Protein AF-A0A532VHD1-F1 (afdb_monomer_lite)

Sequence (152 aa):
MKIWNGLPGYSKIGVVMFLWGMLALFLFVGRKSKSIFTRFAKGGYELYGIVQIFADILSYSRLLALGLATAVIASVINTIAVMLGETPFIGPVLMVIILIVGHMGNILISCLSGFIHTCRLQFVEFFIKFYEGGGTSFKPFQREGKYTNIIE

Secondary structure (DSSP, 8-state):
--SSSS-HHHHHHHHHHHHHHHHHHHHHTTTT-S-HHHHHHHHHHHHHHHHHHHHHHHHHHHHHHHHHHHHHHHHHHHHHHHHHHTSTTTHHHHHHHHHHHHHHHHHHHHHHHHHHHHHHHIIIIIHHHH--S------------TT-----

Structure (mmCIF, N/CA/C/O backbone):
data_AF-A0A532VHD1-F1
#
_entry.id   AF-A0A532VHD1-F1
#
loop_
_atom_site.group_PDB
_atom_site.id
_atom_site.type_symbol
_atom_site.label_atom_id
_atom_site.label_alt_id
_atom_site.label_comp_id
_atom_site.label_asym_id
_atom_site.label_entity_id
_atom_site.label_seq_id
_atom_site.pdbx_PDB_ins_code
_atom_site.Cartn_x
_atom_site.Cartn_y
_atom_site.Cartn_z
_atom_site.occupancy
_atom_site.B_iso_or_equiv
_atom_site.auth_seq_id
_atom_site.auth_comp_id
_atom_site.auth_asym_id
_atom_site.auth_atom_id
_atom_site.pdbx_PDB_model_num
ATOM 1 N N . MET A 1 1 ? -25.372 -0.731 -18.100 1.00 46.59 1 MET A N 1
ATOM 2 C CA . MET A 1 1 ? -26.720 -0.630 -17.487 1.00 46.59 1 MET A CA 1
ATOM 3 C C . MET A 1 1 ? -27.746 -1.511 -18.227 1.00 46.59 1 MET A C 1
ATOM 5 O O . MET A 1 1 ? -28.755 -1.024 -18.705 1.00 46.59 1 MET A O 1
ATOM 9 N N . LYS A 1 2 ? -27.482 -2.821 -18.368 1.00 53.28 2 LYS A N 1
ATOM 10 C CA . LYS A 1 2 ? -28.418 -3.820 -18.950 1.00 53.28 2 LYS A CA 1
ATOM 11 C C . LYS A 1 2 ? -28.433 -5.156 -18.185 1.00 53.28 2 LYS A C 1
ATOM 13 O O . LYS A 1 2 ? -29.192 -6.051 -18.519 1.00 53.28 2 LYS A O 1
ATOM 18 N N . ILE A 1 3 ? -27.628 -5.260 -17.128 1.00 58.91 3 ILE A N 1
ATOM 19 C CA . ILE A 1 3 ? -27.471 -6.466 -16.301 1.00 58.91 3 ILE A CA 1
ATOM 20 C C . ILE A 1 3 ? -28.650 -6.662 -15.334 1.00 58.91 3 ILE A C 1
ATOM 22 O O . ILE A 1 3 ? -28.890 -7.769 -14.873 1.00 58.91 3 ILE A O 1
ATOM 26 N N . TRP A 1 4 ? -29.418 -5.601 -15.055 1.00 57.31 4 TRP A N 1
ATOM 27 C CA . TRP A 1 4 ? -30.494 -5.643 -14.059 1.00 57.31 4 TRP A CA 1
ATOM 28 C C . TRP A 1 4 ? -31.834 -6.168 -14.601 1.00 57.31 4 TRP A C 1
ATOM 30 O O . TRP A 1 4 ? -32.641 -6.687 -13.838 1.00 57.31 4 TRP A O 1
ATOM 40 N N . ASN A 1 5 ? -32.048 -6.111 -15.921 1.00 57.69 5 ASN A N 1
ATOM 41 C CA . ASN A 1 5 ? -33.303 -6.536 -16.558 1.00 57.69 5 ASN A CA 1
ATOM 42 C C . ASN A 1 5 ? -33.308 -8.013 -17.003 1.00 57.69 5 ASN A C 1
ATOM 44 O O . ASN A 1 5 ? -34.307 -8.473 -17.546 1.00 57.69 5 ASN A O 1
ATOM 48 N N . GLY A 1 6 ? -32.213 -8.756 -16.792 1.00 58.94 6 GLY A N 1
ATOM 49 C CA . GLY A 1 6 ? -32.071 -10.147 -17.250 1.00 58.94 6 GLY A CA 1
ATOM 50 C C . GLY A 1 6 ? -32.677 -11.210 -16.326 1.00 58.94 6 GLY A C 1
ATOM 51 O O . GLY A 1 6 ? -32.915 -12.325 -16.774 1.00 58.94 6 GLY A O 1
ATOM 52 N N . LEU A 1 7 ? -32.954 -10.888 -15.055 1.00 59.50 7 LEU A N 1
ATOM 53 C CA . LEU A 1 7 ? -33.513 -11.829 -14.072 1.00 59.50 7 LEU A CA 1
ATOM 54 C C . LEU A 1 7 ? -34.628 -11.163 -13.238 1.00 59.50 7 LEU A C 1
ATOM 56 O O . LEU A 1 7 ? -34.413 -10.812 -12.073 1.00 59.50 7 LEU A O 1
ATOM 60 N N . PRO A 1 8 ? -35.841 -10.996 -13.803 1.00 59.44 8 PRO A N 1
ATOM 61 C CA . PRO A 1 8 ? -36.961 -10.328 -13.131 1.00 59.44 8 PRO A CA 1
ATOM 62 C C . PRO A 1 8 ? -37.419 -11.034 -11.840 1.00 59.44 8 PRO A C 1
ATOM 64 O O . PRO A 1 8 ? -38.032 -10.395 -10.985 1.00 59.44 8 PRO A O 1
ATOM 67 N N . GLY A 1 9 ? -37.098 -12.325 -11.671 1.00 58.12 9 GLY A N 1
ATOM 68 C CA . GLY A 1 9 ? -37.374 -13.092 -10.451 1.00 58.12 9 GLY A CA 1
ATOM 69 C C . GLY A 1 9 ? -36.377 -12.831 -9.316 1.00 58.12 9 GLY A C 1
ATOM 70 O O . GLY A 1 9 ? -36.787 -12.560 -8.191 1.00 58.12 9 GLY A O 1
ATOM 71 N N . TYR A 1 10 ? -35.070 -12.833 -9.600 1.00 60.62 10 TYR A N 1
ATOM 72 C CA . TYR A 1 10 ? -34.030 -12.721 -8.565 1.00 60.62 10 TYR A CA 1
ATOM 73 C C . TYR A 1 10 ? -33.941 -11.323 -7.952 1.00 60.62 10 TYR A C 1
ATOM 75 O O . TYR A 1 10 ? -33.731 -11.193 -6.748 1.00 60.62 10 TYR A O 1
ATOM 83 N N . SER A 1 11 ? -34.170 -10.273 -8.747 1.00 66.19 11 SER A N 1
ATOM 84 C CA . SER A 1 11 ? -34.192 -8.902 -8.228 1.00 66.19 11 SER A CA 1
ATOM 85 C C . SER A 1 11 ? -35.366 -8.672 -7.268 1.00 66.19 11 SER A C 1
ATOM 87 O O . SER A 1 11 ? -35.179 -8.041 -6.231 1.00 66.19 11 SER A O 1
ATOM 89 N N . LYS A 1 12 ? -36.552 -9.229 -7.552 1.00 69.19 12 LYS A N 1
ATOM 90 C CA . LYS A 1 12 ? -37.726 -9.088 -6.674 1.00 69.19 12 LYS A CA 1
ATOM 91 C C . LYS A 1 12 ? -37.620 -9.958 -5.422 1.00 69.19 12 LYS A C 1
ATOM 93 O O . LYS A 1 12 ? -37.892 -9.472 -4.330 1.00 69.19 12 LYS A O 1
ATOM 98 N N . ILE A 1 13 ? -37.176 -11.209 -5.562 1.00 75.25 13 ILE A N 1
ATOM 99 C CA . ILE A 1 13 ? -36.989 -12.132 -4.431 1.00 75.25 13 ILE A CA 1
ATOM 100 C C . ILE A 1 13 ? -35.915 -11.602 -3.471 1.00 75.25 13 ILE A C 1
ATOM 102 O O . ILE A 1 13 ? -36.136 -11.595 -2.263 1.00 75.25 13 ILE A O 1
ATOM 106 N N . GLY A 1 14 ? -34.799 -11.076 -3.989 1.00 73.25 14 GLY A N 1
ATOM 107 C CA . GLY A 1 14 ? -33.742 -10.485 -3.164 1.00 73.25 14 GLY A CA 1
ATOM 108 C C . GLY A 1 14 ? -34.210 -9.260 -2.374 1.00 73.25 14 GLY A C 1
ATOM 109 O O . GLY A 1 14 ? -33.924 -9.149 -1.184 1.00 73.25 14 GLY A O 1
ATOM 110 N N . VAL A 1 15 ? -35.000 -8.378 -2.996 1.00 75.50 15 VAL A N 1
ATOM 111 C CA . VAL A 1 15 ? -35.583 -7.212 -2.311 1.00 75.50 15 VAL A CA 1
ATOM 112 C C . VAL A 1 15 ? -36.588 -7.642 -1.237 1.00 75.50 15 VAL A C 1
ATOM 114 O O . VAL A 1 15 ? -36.571 -7.096 -0.136 1.00 75.50 15 VAL A O 1
ATOM 117 N N . VAL A 1 16 ? -37.416 -8.657 -1.504 1.00 79.56 16 VAL A N 1
ATOM 118 C CA . VAL A 1 16 ? -38.369 -9.200 -0.519 1.00 79.56 16 VAL A CA 1
ATOM 119 C C . VAL A 1 16 ? -37.644 -9.850 0.663 1.00 79.56 16 VAL A C 1
ATOM 121 O O . VAL A 1 16 ? -38.013 -9.597 1.808 1.00 79.56 16 VAL A O 1
ATOM 124 N N . MET A 1 17 ? -36.581 -10.623 0.424 1.00 74.06 17 MET A N 1
ATOM 125 C CA . MET A 1 17 ? -35.768 -11.223 1.490 1.00 74.06 17 MET A CA 1
ATOM 126 C C . MET A 1 17 ? -35.025 -10.168 2.319 1.00 74.06 17 MET A C 1
ATOM 128 O O . MET A 1 17 ? -34.933 -10.311 3.536 1.00 74.06 17 MET A O 1
ATOM 132 N N . PHE A 1 18 ? -34.542 -9.091 1.694 1.00 71.62 18 PHE A N 1
ATOM 133 C CA . PHE A 1 18 ? -33.893 -7.980 2.394 1.00 71.62 18 PHE A CA 1
ATOM 134 C C . PHE A 1 18 ? -34.876 -7.220 3.293 1.00 71.62 18 PHE A C 1
ATOM 136 O O . PHE A 1 18 ? -34.597 -6.988 4.469 1.00 71.62 18 PHE A O 1
ATOM 143 N N . LEU A 1 19 ? -36.064 -6.898 2.773 1.00 74.56 19 LEU A N 1
ATOM 144 C CA . LEU A 1 19 ? -37.126 -6.252 3.547 1.00 74.56 19 LEU A CA 1
ATOM 145 C C . LEU A 1 19 ? -37.614 -7.146 4.692 1.00 74.56 19 LEU A C 1
ATOM 147 O O . LEU A 1 19 ? -37.810 -6.654 5.800 1.00 74.56 19 LEU A O 1
ATOM 151 N N . TRP A 1 20 ? -37.744 -8.455 4.456 1.00 77.62 20 TRP A N 1
ATOM 152 C CA . TRP A 1 20 ? -38.102 -9.428 5.489 1.00 77.62 20 TRP A CA 1
ATOM 153 C C . TRP A 1 20 ? -37.020 -9.561 6.564 1.00 77.62 20 TRP A C 1
ATOM 155 O O . TRP A 1 20 ? -37.341 -9.575 7.749 1.00 77.62 20 TRP A O 1
ATOM 165 N N . GLY A 1 21 ? -35.742 -9.594 6.177 1.00 68.69 21 GLY A N 1
ATOM 166 C CA . GLY A 1 21 ? -34.608 -9.607 7.105 1.00 68.69 21 GLY A CA 1
ATOM 167 C C . GLY A 1 21 ? -34.546 -8.346 7.968 1.00 68.69 21 GLY A C 1
ATOM 168 O O . GLY A 1 21 ? -34.355 -8.432 9.180 1.00 68.69 21 GLY A O 1
ATOM 169 N N . MET A 1 22 ? -34.811 -7.180 7.376 1.00 65.81 22 MET A N 1
ATOM 170 C CA . MET A 1 22 ? -34.885 -5.910 8.097 1.00 65.81 22 MET A CA 1
ATOM 171 C C . MET A 1 22 ? -36.068 -5.893 9.081 1.00 65.81 22 MET A C 1
ATOM 173 O O . MET A 1 22 ? -35.898 -5.527 10.244 1.00 65.81 22 MET A O 1
ATOM 177 N N . LEU A 1 23 ? -37.243 -6.386 8.670 1.00 69.12 23 LEU A N 1
ATOM 178 C CA . LEU A 1 23 ? -38.412 -6.538 9.546 1.00 69.12 23 LEU A CA 1
ATOM 179 C C . LEU A 1 23 ? -38.159 -7.532 10.692 1.00 69.12 23 LEU A C 1
ATOM 181 O O . LEU A 1 23 ? -38.536 -7.277 11.837 1.00 69.12 23 LEU A O 1
ATOM 185 N N . ALA A 1 24 ? -37.503 -8.658 10.400 1.00 67.62 24 ALA A N 1
ATOM 186 C CA . ALA A 1 24 ? -37.158 -9.682 11.376 1.00 67.62 24 ALA A CA 1
ATOM 187 C C . ALA A 1 24 ? -36.172 -9.150 12.425 1.00 67.62 24 ALA A C 1
ATOM 189 O O . ALA A 1 24 ? -36.358 -9.423 13.608 1.00 67.62 24 ALA A O 1
ATOM 190 N N . LEU A 1 25 ? -35.193 -8.325 12.037 1.00 66.44 25 LEU A N 1
ATOM 191 C CA . LEU A 1 25 ? -34.289 -7.654 12.979 1.00 66.44 25 LEU A CA 1
ATOM 192 C C . LEU A 1 25 ? -35.043 -6.687 13.903 1.00 66.44 25 LEU A C 1
ATOM 194 O O . LEU A 1 25 ? -34.887 -6.759 15.125 1.00 66.44 25 LEU A O 1
ATOM 198 N N . PHE A 1 26 ? -35.945 -5.864 13.359 1.00 63.19 26 PHE A N 1
ATOM 199 C CA . PHE A 1 26 ? -36.809 -4.992 14.169 1.00 63.19 26 PHE A CA 1
ATOM 200 C C . PHE A 1 26 ? -37.704 -5.782 15.144 1.00 63.19 26 PHE A C 1
ATOM 202 O O . PHE A 1 26 ? -37.942 -5.359 16.285 1.00 63.19 26 PHE A O 1
ATOM 209 N N . LEU A 1 27 ? -38.185 -6.960 14.735 1.00 61.75 27 LEU A N 1
ATOM 210 C CA . LEU A 1 27 ? -39.071 -7.791 15.546 1.00 61.75 27 LEU A CA 1
ATOM 211 C C . LEU A 1 27 ? -38.336 -8.689 16.558 1.00 61.75 27 LEU A C 1
ATOM 213 O O . LEU A 1 27 ? -38.853 -8.880 17.658 1.00 61.75 27 LEU A O 1
ATOM 217 N N . PHE A 1 28 ? -37.150 -9.219 16.274 1.00 61.72 28 PHE A N 1
ATOM 218 C CA . PHE A 1 28 ? -36.492 -10.190 17.160 1.00 61.72 28 PHE A CA 1
ATOM 219 C C . PHE A 1 28 ? -35.520 -9.564 18.171 1.00 61.72 28 PHE A C 1
ATOM 221 O O . PHE A 1 28 ? -35.438 -10.055 19.298 1.00 61.72 28 PHE A O 1
ATOM 228 N N . VAL A 1 29 ? -34.868 -8.440 17.854 1.00 59.50 29 VAL A N 1
ATOM 229 C CA . VAL A 1 29 ? -33.842 -7.824 18.729 1.00 59.50 29 VAL A CA 1
ATOM 230 C C . VAL A 1 29 ? -34.455 -7.136 19.966 1.00 59.50 29 VAL A C 1
ATOM 232 O O . VAL A 1 29 ? -33.827 -7.001 21.017 1.00 59.50 29 VAL A O 1
ATOM 235 N N . GLY A 1 30 ? -35.733 -6.755 19.895 1.00 54.16 30 GLY A N 1
ATOM 236 C CA . GLY A 1 30 ? -36.444 -6.035 20.956 1.00 54.16 30 GLY A CA 1
ATOM 237 C C . GLY A 1 30 ? -37.107 -6.873 22.046 1.00 54.16 30 GLY A C 1
ATOM 238 O O . GLY A 1 30 ? -37.801 -6.299 22.881 1.00 54.16 30 GLY A O 1
ATOM 239 N N . ARG A 1 31 ? -36.955 -8.204 22.070 1.00 57.19 31 ARG A N 1
ATOM 240 C CA . ARG A 1 31 ? -37.782 -9.064 22.945 1.00 57.19 31 ARG A CA 1
ATOM 241 C C . ARG A 1 31 ? -37.539 -8.856 24.456 1.00 57.19 31 ARG A C 1
ATOM 243 O O . ARG A 1 31 ? -38.375 -9.256 25.254 1.00 57.19 31 ARG A O 1
ATOM 250 N N . LYS A 1 32 ? -36.442 -8.196 24.859 1.00 52.94 32 LYS A N 1
ATOM 251 C CA . LYS A 1 32 ? -36.104 -7.907 26.273 1.00 52.94 32 LYS A CA 1
ATOM 252 C C . LYS A 1 32 ? -36.309 -6.449 26.737 1.00 52.94 32 LYS A C 1
ATOM 254 O O . LYS A 1 32 ? -35.989 -6.159 27.884 1.00 52.94 32 LYS A O 1
ATOM 259 N N . SER A 1 33 ? -36.816 -5.520 2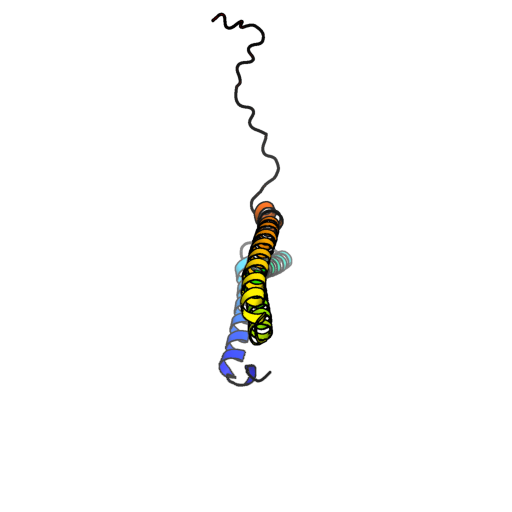5.916 1.00 47.94 33 SER A N 1
ATOM 260 C CA . SER A 1 33 ? -36.976 -4.104 26.323 1.00 47.94 33 SER A CA 1
ATOM 261 C C . SER A 1 33 ? -38.422 -3.619 26.205 1.00 47.94 33 SER A C 1
ATOM 263 O O . SER A 1 33 ? -39.074 -3.826 25.187 1.00 47.94 33 SER A O 1
ATOM 265 N N . LYS A 1 34 ? -38.911 -2.967 27.268 1.00 52.59 34 LYS A N 1
ATOM 266 C CA . LYS A 1 34 ? -40.311 -2.557 27.468 1.00 52.59 34 LYS A CA 1
ATOM 267 C C . LYS A 1 34 ? -40.760 -1.310 26.679 1.00 52.59 34 LYS A C 1
ATOM 269 O O . LYS A 1 34 ? -41.940 -0.990 26.761 1.00 52.59 34 LYS A O 1
ATOM 274 N N . SER A 1 35 ? -39.898 -0.613 25.923 1.00 54.44 35 SER A N 1
ATOM 275 C CA . SER A 1 35 ? -40.313 0.560 25.127 1.00 54.44 35 SER A CA 1
ATOM 276 C C . SER A 1 35 ? -40.026 0.412 23.627 1.00 54.44 35 SER A C 1
ATOM 278 O O . SER A 1 35 ? -38.998 -0.113 23.195 1.00 54.44 35 SER A O 1
ATOM 280 N N . ILE A 1 36 ? -40.984 0.872 22.818 1.00 61.19 36 ILE A N 1
ATOM 281 C CA . ILE A 1 36 ? -40.948 0.827 21.351 1.00 61.19 36 ILE A CA 1
ATOM 282 C C . ILE A 1 36 ? -39.733 1.596 20.795 1.00 61.19 36 ILE A C 1
ATOM 284 O O . ILE A 1 36 ? -39.103 1.150 19.841 1.00 61.19 36 ILE A O 1
ATOM 288 N N . PHE A 1 37 ? -39.334 2.690 21.451 1.00 68.75 37 PHE A N 1
ATOM 289 C CA . PHE A 1 37 ? -38.222 3.545 21.032 1.00 68.75 37 PHE A CA 1
ATOM 290 C C . PHE A 1 37 ? -36.851 2.862 21.176 1.00 68.75 37 PHE A C 1
ATOM 292 O O . PHE A 1 37 ? -36.060 2.887 20.235 1.00 68.75 37 PHE A O 1
ATOM 299 N N . THR A 1 38 ? -36.575 2.161 22.286 1.00 63.78 38 THR A N 1
ATOM 300 C CA . THR A 1 38 ? -35.321 1.390 22.431 1.00 63.78 38 THR A CA 1
ATOM 301 C C . THR A 1 38 ? -35.255 0.193 21.487 1.00 63.78 38 THR A C 1
ATOM 303 O O . THR A 1 38 ? -34.160 -0.231 21.119 1.00 63.78 38 THR A O 1
ATOM 306 N N . ARG A 1 39 ? -36.400 -0.347 21.055 1.00 65.75 39 ARG A N 1
ATOM 307 C CA . ARG A 1 39 ? -36.463 -1.408 20.038 1.00 65.75 39 ARG A CA 1
ATOM 308 C C . ARG A 1 39 ? -36.112 -0.889 18.644 1.00 65.75 39 ARG A C 1
ATOM 310 O O . ARG A 1 39 ? -35.335 -1.540 17.952 1.00 65.75 39 ARG A O 1
ATOM 317 N N . PHE A 1 40 ? -36.610 0.290 18.268 1.00 70.19 40 PHE A N 1
ATOM 318 C CA . PHE A 1 40 ? -36.215 0.950 17.020 1.00 70.19 40 PHE A CA 1
ATOM 319 C C . PHE A 1 40 ? -34.740 1.371 17.031 1.00 70.19 40 PHE A C 1
ATOM 321 O O . PHE A 1 40 ? -34.033 1.112 16.060 1.00 70.19 40 PHE A O 1
ATOM 328 N N . ALA A 1 41 ? -34.251 1.931 18.142 1.00 74.44 41 ALA A N 1
ATOM 329 C CA . ALA A 1 41 ? -32.848 2.319 18.288 1.00 74.44 41 ALA A CA 1
ATOM 330 C C . ALA A 1 41 ? -31.891 1.118 18.170 1.00 74.44 41 ALA A C 1
ATOM 332 O O . ALA A 1 41 ? -30.895 1.195 17.455 1.00 74.44 41 ALA A O 1
ATOM 333 N N . LYS A 1 42 ? -32.217 -0.022 18.801 1.00 69.31 42 LYS A N 1
ATOM 334 C CA . LYS A 1 42 ? -31.432 -1.258 18.647 1.00 69.31 42 LYS A CA 1
ATOM 335 C C . LYS A 1 42 ? -31.492 -1.825 17.228 1.00 69.31 42 LYS A C 1
ATOM 337 O O . LYS A 1 42 ? -30.466 -2.252 16.722 1.00 69.31 42 LYS A O 1
ATOM 342 N N . GLY A 1 43 ? -32.655 -1.789 16.574 1.00 71.94 43 GLY A N 1
ATOM 343 C CA . GLY A 1 43 ? -32.778 -2.198 15.170 1.00 71.94 43 GLY A CA 1
ATOM 344 C C . GLY A 1 43 ? -31.901 -1.358 14.234 1.00 71.94 43 GLY A C 1
ATOM 345 O O . GLY A 1 43 ? -31.212 -1.909 13.382 1.00 71.94 43 GLY A O 1
ATOM 346 N N . GLY A 1 44 ? -31.856 -0.037 14.439 1.00 78.50 44 GLY A N 1
ATOM 347 C CA . GLY A 1 44 ? -30.959 0.859 13.701 1.00 78.50 44 GLY A CA 1
ATOM 348 C C . GLY A 1 44 ? -29.475 0.610 13.989 1.00 78.50 44 GLY A C 1
ATOM 349 O O . GLY A 1 44 ? -28.662 0.643 13.068 1.00 78.50 44 GLY A O 1
ATOM 350 N N . TYR A 1 45 ? -29.123 0.304 15.241 1.00 78.38 45 TYR A N 1
ATOM 351 C CA . TYR A 1 45 ? -27.746 -0.013 15.631 1.00 78.38 45 TYR A CA 1
ATOM 352 C C . TYR A 1 45 ? -27.228 -1.307 14.980 1.00 78.38 45 TYR A C 1
ATOM 354 O O . TYR A 1 45 ? -26.104 -1.342 14.491 1.00 78.38 45 TYR A O 1
ATOM 362 N N . GLU A 1 46 ? -28.056 -2.351 14.891 1.00 76.75 46 GLU A N 1
ATOM 363 C CA . GLU A 1 46 ? -27.695 -3.602 14.204 1.00 76.75 46 GLU A CA 1
ATOM 364 C C . GLU A 1 46 ? -27.505 -3.401 12.691 1.00 76.75 46 GLU A C 1
ATOM 366 O O . GLU A 1 46 ? -26.557 -3.921 12.103 1.00 76.75 46 GLU A O 1
ATOM 371 N N . LEU A 1 47 ? -28.355 -2.587 12.052 1.00 79.19 47 LEU A N 1
ATOM 372 C CA . LEU A 1 47 ? -28.175 -2.216 10.642 1.00 79.19 47 LEU A CA 1
ATOM 373 C C . LEU A 1 47 ? -26.874 -1.438 10.424 1.00 79.19 47 LEU A C 1
ATOM 375 O O . LEU A 1 47 ? -26.161 -1.694 9.455 1.00 79.19 47 LEU A O 1
ATOM 379 N N . TYR A 1 48 ? -26.542 -0.528 11.341 1.00 83.00 48 TYR A N 1
ATOM 380 C CA . TYR A 1 48 ? -25.262 0.171 11.332 1.00 83.00 48 TYR A CA 1
ATOM 381 C C . TYR A 1 48 ? -24.086 -0.811 11.470 1.00 83.00 48 TYR A C 1
ATOM 383 O O . TYR A 1 48 ? -23.124 -0.707 10.714 1.00 83.00 48 TYR A O 1
ATOM 391 N N . GLY A 1 49 ? -24.193 -1.822 12.339 1.00 81.62 49 GLY A N 1
ATOM 392 C CA . GLY A 1 49 ? -23.204 -2.898 12.468 1.00 81.62 49 GLY A CA 1
ATOM 393 C C . GLY A 1 49 ? -22.992 -3.696 11.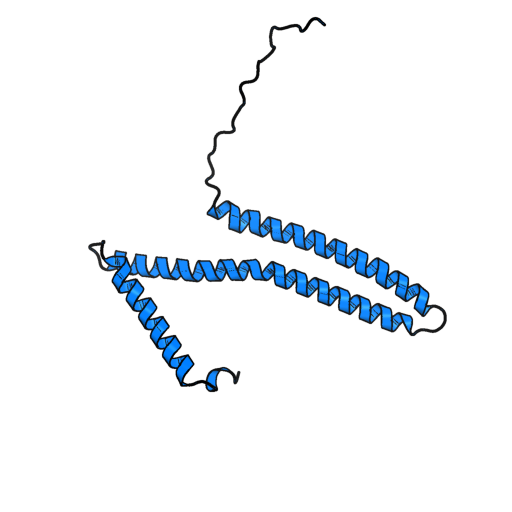175 1.00 81.62 49 GLY A C 1
ATOM 394 O O . GLY A 1 49 ? -21.851 -3.961 10.794 1.00 81.62 49 GLY A O 1
ATOM 395 N N . ILE A 1 50 ? -24.069 -4.015 10.448 1.00 82.81 50 ILE A N 1
ATOM 396 C CA . ILE A 1 50 ? -23.983 -4.694 9.144 1.00 82.81 50 ILE A CA 1
ATOM 397 C C . ILE A 1 50 ? -23.284 -3.800 8.113 1.00 82.81 50 ILE A C 1
ATOM 399 O O . ILE A 1 50 ? -22.364 -4.252 7.432 1.00 82.81 50 ILE A O 1
ATOM 403 N N . VAL A 1 51 ? -23.677 -2.526 8.008 1.00 86.06 51 VAL A N 1
ATOM 404 C CA . VAL A 1 51 ? -23.027 -1.559 7.103 1.00 86.06 51 VAL A CA 1
ATOM 405 C C . VAL A 1 51 ? -21.549 -1.389 7.457 1.00 86.06 51 VAL A C 1
ATOM 407 O O . VAL A 1 51 ? -20.715 -1.283 6.559 1.00 86.06 51 VAL A O 1
ATOM 410 N N . GLN A 1 52 ? -21.205 -1.427 8.744 1.00 82.81 52 GLN A N 1
ATOM 411 C CA . GLN A 1 52 ? -19.830 -1.293 9.204 1.00 82.81 52 GLN A CA 1
ATOM 412 C C . GLN A 1 52 ? -18.942 -2.465 8.761 1.00 82.81 52 GLN A C 1
ATOM 414 O O . GLN A 1 52 ? -17.817 -2.226 8.338 1.00 82.81 52 GLN A O 1
ATOM 419 N N . ILE A 1 53 ? -19.452 -3.702 8.727 1.00 82.38 53 ILE A N 1
ATOM 420 C CA . ILE A 1 53 ? -18.719 -4.844 8.146 1.00 82.38 53 ILE A CA 1
ATOM 421 C C . ILE A 1 53 ? -18.427 -4.620 6.656 1.00 82.38 53 ILE A C 1
ATOM 423 O O . ILE A 1 53 ? -17.319 -4.884 6.189 1.00 82.38 53 ILE A O 1
ATOM 427 N N . PHE A 1 54 ? -19.393 -4.102 5.894 1.00 84.44 54 PHE A N 1
ATOM 428 C CA . PHE A 1 54 ? -19.160 -3.771 4.485 1.00 84.44 54 PHE A CA 1
ATOM 429 C C . PHE A 1 54 ? -18.146 -2.632 4.318 1.00 84.44 54 PHE A C 1
ATOM 431 O O . PHE A 1 54 ? -17.322 -2.682 3.404 1.00 84.44 54 PHE A O 1
ATOM 438 N N . ALA A 1 55 ? -18.172 -1.634 5.204 1.00 84.06 55 ALA A N 1
ATOM 439 C CA . ALA A 1 55 ? -17.196 -0.547 5.222 1.00 84.06 55 ALA A CA 1
ATOM 440 C C . ALA A 1 55 ? -15.778 -1.052 5.537 1.00 84.06 55 ALA A C 1
ATOM 442 O O . ALA A 1 55 ? -14.818 -0.620 4.897 1.00 84.06 55 ALA A O 1
ATOM 443 N N . ASP A 1 56 ? -15.656 -2.014 6.453 1.00 84.12 56 ASP A N 1
ATOM 444 C CA . ASP A 1 56 ? -14.390 -2.665 6.781 1.00 84.12 56 ASP A CA 1
ATOM 445 C C . ASP A 1 56 ? -13.827 -3.403 5.558 1.00 84.12 56 ASP A C 1
ATOM 447 O O . ASP A 1 56 ? -12.696 -3.145 5.149 1.00 84.12 56 ASP A O 1
ATOM 451 N N . ILE A 1 57 ? -14.635 -4.242 4.898 1.00 84.75 57 ILE A N 1
ATOM 452 C CA . ILE A 1 57 ? -14.242 -4.969 3.673 1.00 84.75 57 ILE A CA 1
ATOM 453 C C . ILE A 1 57 ? -13.808 -3.994 2.570 1.00 84.75 57 ILE A C 1
ATOM 455 O O . ILE A 1 57 ? -12.790 -4.206 1.905 1.00 84.75 57 ILE A O 1
ATOM 459 N N . LEU A 1 58 ? -14.553 -2.901 2.384 1.00 85.69 58 LEU A N 1
ATOM 460 C CA . LEU A 1 58 ? -14.214 -1.876 1.404 1.00 85.69 58 LEU A CA 1
ATOM 461 C C . LEU A 1 58 ? -12.872 -1.205 1.729 1.00 85.69 58 LEU A C 1
ATOM 463 O O . LEU A 1 58 ? -12.129 -0.877 0.805 1.00 85.69 58 LEU A O 1
ATOM 467 N N . SER A 1 59 ? -12.502 -1.039 3.001 1.00 83.25 59 SER A N 1
ATOM 468 C CA . SER A 1 59 ? -11.201 -0.455 3.347 1.00 83.25 59 SER A CA 1
ATOM 469 C C . SER A 1 59 ? -10.018 -1.343 2.940 1.00 83.25 59 SER A C 1
ATOM 471 O O . SER A 1 59 ? -8.990 -0.826 2.484 1.00 83.25 59 SER A O 1
ATOM 473 N N . TYR A 1 60 ? -10.182 -2.670 2.983 1.00 82.19 60 TYR A N 1
ATOM 474 C CA . TYR A 1 60 ? -9.170 -3.630 2.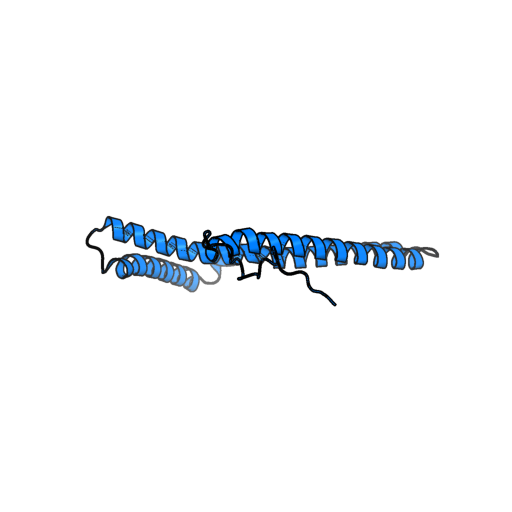518 1.00 82.19 60 TYR A CA 1
ATOM 475 C C . TYR A 1 60 ? -9.023 -3.679 0.989 1.00 82.19 60 TYR A C 1
ATOM 477 O O . TYR A 1 60 ? -7.955 -4.050 0.494 1.00 82.19 60 TYR A O 1
ATOM 485 N N . SER A 1 61 ? -10.020 -3.212 0.223 1.00 87.69 61 SER A N 1
ATOM 486 C CA . SER A 1 61 ? -9.917 -3.089 -1.245 1.00 87.69 61 SER A CA 1
ATOM 487 C C . SER A 1 61 ? -8.747 -2.201 -1.699 1.00 87.69 61 SER A C 1
ATOM 489 O O . SER A 1 61 ? -8.244 -2.344 -2.813 1.00 87.69 61 SER A O 1
ATOM 491 N N . ARG A 1 62 ? -8.242 -1.332 -0.813 1.00 84.81 62 ARG A N 1
ATOM 492 C CA . ARG A 1 62 ? -7.079 -0.475 -1.064 1.00 84.81 62 ARG A CA 1
ATOM 493 C C . ARG A 1 62 ? -5.799 -1.263 -1.355 1.00 84.81 62 ARG A C 1
ATOM 495 O O . ARG A 1 62 ? -5.004 -0.825 -2.178 1.00 84.81 62 ARG A O 1
ATOM 502 N N . LEU A 1 63 ? -5.604 -2.418 -0.715 1.00 85.81 63 LEU A N 1
ATOM 503 C CA . LEU A 1 63 ? -4.430 -3.267 -0.957 1.00 85.81 63 LEU A CA 1
ATOM 504 C C . LEU A 1 63 ? -4.464 -3.874 -2.365 1.00 85.81 63 LEU A C 1
ATOM 506 O O . LEU A 1 63 ? -3.451 -3.891 -3.060 1.00 85.81 63 LEU A O 1
ATOM 510 N N . LEU A 1 64 ? -5.650 -4.295 -2.814 1.00 88.12 64 LEU A N 1
ATOM 511 C CA . LEU A 1 64 ? -5.870 -4.765 -4.181 1.00 88.12 64 LEU A CA 1
ATOM 512 C C . LEU A 1 64 ? -5.651 -3.640 -5.203 1.00 88.12 64 LEU A C 1
ATOM 514 O O . LEU A 1 64 ? -4.964 -3.845 -6.201 1.00 88.12 64 LEU A O 1
ATOM 518 N N . ALA A 1 65 ? -6.182 -2.444 -4.938 1.00 89.00 65 ALA A N 1
ATOM 519 C CA . ALA A 1 65 ? -5.990 -1.282 -5.803 1.00 89.00 65 ALA A CA 1
ATOM 520 C C . ALA A 1 65 ? -4.505 -0.908 -5.952 1.00 89.00 65 ALA A C 1
ATOM 522 O O . ALA A 1 65 ? -4.061 -0.600 -7.057 1.00 89.00 65 ALA A O 1
ATOM 523 N N . LEU A 1 66 ? -3.728 -0.992 -4.866 1.00 89.12 66 LEU A N 1
ATOM 524 C CA . LEU A 1 66 ? -2.285 -0.768 -4.906 1.00 89.12 66 LEU A CA 1
ATOM 525 C C . LEU A 1 66 ? -1.576 -1.814 -5.780 1.00 89.12 66 LEU A C 1
ATOM 527 O O . LEU A 1 66 ? -0.785 -1.437 -6.637 1.00 89.12 66 LEU A O 1
ATOM 531 N N . GLY A 1 67 ? -1.884 -3.105 -5.617 1.00 89.62 67 GLY A N 1
ATOM 532 C CA . GLY A 1 67 ? -1.295 -4.167 -6.444 1.00 89.62 67 GLY A CA 1
ATOM 533 C C . GLY A 1 67 ? -1.639 -4.038 -7.933 1.00 89.62 67 GLY A C 1
ATOM 534 O O . GLY A 1 67 ? -0.799 -4.285 -8.795 1.00 89.62 67 GLY A O 1
ATOM 535 N N . LEU A 1 68 ? -2.857 -3.589 -8.251 1.00 93.19 68 LEU A N 1
ATOM 536 C CA . LEU A 1 68 ? -3.252 -3.298 -9.628 1.00 93.19 68 LEU A CA 1
ATOM 537 C C . LEU A 1 68 ? -2.462 -2.111 -10.199 1.00 93.19 68 LEU A C 1
ATOM 539 O O . LEU A 1 68 ? -1.994 -2.173 -11.333 1.00 93.19 68 LEU A O 1
ATOM 543 N N . ALA A 1 69 ? -2.288 -1.043 -9.419 1.00 92.38 69 ALA A N 1
ATOM 544 C CA . ALA A 1 69 ? -1.566 0.147 -9.857 1.00 92.38 69 ALA A CA 1
ATOM 545 C C . ALA A 1 69 ? -0.101 -0.162 -10.205 1.00 92.38 69 ALA A C 1
ATOM 547 O O . ALA A 1 69 ? 0.394 0.281 -11.240 1.00 92.38 69 ALA A O 1
ATOM 548 N N . THR A 1 70 ? 0.582 -0.966 -9.390 1.00 92.25 70 THR A N 1
ATOM 549 C CA . THR A 1 70 ? 1.995 -1.322 -9.607 1.00 92.25 70 THR A CA 1
ATOM 550 C C . THR A 1 70 ? 2.179 -2.250 -10.809 1.00 92.25 70 THR A C 1
ATOM 552 O O . THR A 1 70 ? 3.154 -2.111 -11.551 1.00 92.25 70 THR A O 1
ATOM 555 N N . ALA A 1 71 ? 1.214 -3.141 -11.062 1.00 93.06 71 ALA A N 1
ATOM 556 C CA . ALA A 1 71 ? 1.169 -3.965 -12.269 1.00 93.06 71 ALA A CA 1
ATOM 557 C C . ALA A 1 71 ? 0.966 -3.118 -13.538 1.00 93.06 71 ALA A C 1
ATOM 559 O O . ALA A 1 71 ? 1.636 -3.339 -14.548 1.00 93.06 71 ALA A O 1
ATOM 560 N N . VAL A 1 72 ? 0.093 -2.107 -13.483 1.00 94.56 72 VAL A N 1
ATOM 561 C CA . VAL A 1 72 ? -0.112 -1.168 -14.597 1.00 94.56 72 VAL A CA 1
ATOM 562 C C . VAL A 1 72 ? 1.156 -0.353 -14.865 1.00 94.56 72 VAL A C 1
ATOM 564 O O . VAL A 1 72 ? 1.563 -0.240 -16.019 1.00 94.56 72 VAL A O 1
ATOM 567 N N . ILE A 1 73 ? 1.832 0.151 -13.827 1.00 93.44 73 ILE A N 1
ATOM 568 C CA . ILE A 1 73 ? 3.106 0.877 -13.975 1.00 93.44 73 ILE A CA 1
ATOM 569 C C . ILE A 1 73 ? 4.174 -0.017 -14.622 1.00 93.44 73 ILE A C 1
ATOM 571 O O . ILE A 1 73 ? 4.835 0.417 -15.565 1.00 93.44 73 ILE A O 1
ATOM 575 N N . ALA A 1 74 ? 4.303 -1.277 -14.191 1.00 93.81 74 ALA A N 1
ATOM 576 C CA . ALA A 1 74 ? 5.221 -2.235 -14.814 1.00 93.81 74 ALA A CA 1
ATOM 577 C C . ALA A 1 74 ? 4.910 -2.447 -16.308 1.00 93.81 74 ALA A C 1
ATOM 579 O O . ALA A 1 74 ? 5.817 -2.450 -17.141 1.00 93.81 74 ALA A O 1
ATOM 580 N N . SER A 1 75 ? 3.626 -2.552 -16.668 1.00 93.62 75 SER A N 1
ATOM 581 C CA . SER A 1 75 ? 3.193 -2.675 -18.065 1.00 93.62 75 SER A CA 1
ATOM 582 C C . SER A 1 75 ? 3.532 -1.436 -18.901 1.00 93.62 75 SER A C 1
ATOM 584 O O . SER A 1 75 ? 3.929 -1.564 -20.061 1.00 93.62 75 SER A O 1
ATOM 586 N N . VAL A 1 76 ? 3.402 -0.235 -18.331 1.00 93.88 76 VAL A N 1
ATOM 587 C CA . VAL A 1 76 ? 3.768 1.022 -19.005 1.00 93.88 76 VAL A CA 1
ATOM 588 C C . VAL A 1 76 ? 5.278 1.094 -19.227 1.00 93.88 76 VAL A C 1
ATOM 590 O O . VAL A 1 76 ? 5.714 1.414 -20.330 1.00 93.88 76 VAL A O 1
ATOM 593 N N . ILE A 1 77 ? 6.080 0.724 -18.225 1.00 92.38 77 ILE A N 1
ATOM 594 C CA . ILE A 1 77 ? 7.546 0.670 -18.336 1.00 92.38 77 ILE A CA 1
ATOM 595 C C . ILE A 1 77 ? 7.967 -0.315 -19.430 1.00 92.38 77 ILE A C 1
ATOM 597 O O . ILE A 1 77 ? 8.816 0.025 -20.251 1.00 92.38 77 ILE A O 1
ATOM 601 N N . ASN A 1 78 ? 7.341 -1.494 -19.493 1.00 92.38 78 ASN A N 1
ATOM 602 C CA . ASN A 1 78 ? 7.591 -2.467 -20.560 1.00 92.38 78 ASN A CA 1
ATOM 603 C C . ASN A 1 78 ? 7.256 -1.903 -21.943 1.00 92.38 78 ASN A C 1
ATOM 605 O O . ASN A 1 78 ? 8.034 -2.073 -22.876 1.00 92.38 78 ASN A O 1
ATOM 609 N N . THR A 1 79 ? 6.128 -1.201 -22.072 1.00 92.38 79 THR A N 1
ATOM 610 C CA . THR A 1 79 ? 5.709 -0.607 -23.351 1.00 92.38 79 THR A CA 1
ATOM 611 C C . THR A 1 79 ? 6.718 0.442 -23.821 1.00 92.38 79 THR A C 1
ATOM 613 O O . THR A 1 79 ? 7.161 0.400 -24.965 1.00 92.38 79 THR A O 1
ATOM 616 N N . ILE A 1 80 ? 7.151 1.333 -22.923 1.00 89.44 80 ILE A N 1
ATOM 617 C CA . ILE A 1 80 ? 8.175 2.344 -23.219 1.00 89.44 80 ILE A CA 1
ATOM 618 C C . ILE A 1 80 ? 9.503 1.668 -23.592 1.00 89.44 80 ILE A C 1
ATOM 620 O O . ILE A 1 80 ? 10.126 2.043 -24.581 1.00 89.44 80 ILE A O 1
ATOM 624 N N . ALA A 1 81 ? 9.926 0.641 -22.851 1.00 88.12 81 ALA A N 1
ATOM 625 C CA . ALA A 1 81 ? 11.176 -0.064 -23.121 1.00 88.12 81 ALA A CA 1
ATOM 626 C C . ALA A 1 81 ? 11.194 -0.732 -24.508 1.00 88.12 81 ALA A C 1
ATOM 628 O O . ALA A 1 81 ? 12.181 -0.598 -25.228 1.00 88.12 81 ALA A O 1
ATOM 629 N N . VAL A 1 82 ? 10.104 -1.403 -24.899 1.00 87.12 82 VAL A N 1
ATOM 630 C CA . VAL A 1 82 ? 9.983 -2.057 -26.213 1.00 87.12 82 VAL A CA 1
ATOM 631 C C . VAL A 1 82 ? 10.007 -1.026 -27.341 1.00 87.12 82 VAL A C 1
ATOM 633 O O . VAL A 1 82 ? 10.771 -1.191 -28.285 1.00 87.12 82 VAL A O 1
ATOM 636 N N . MET A 1 83 ? 9.263 0.078 -27.208 1.00 85.06 83 MET A N 1
ATOM 637 C CA . MET A 1 83 ? 9.237 1.142 -28.222 1.00 85.06 83 MET A CA 1
ATOM 638 C C . MET A 1 83 ? 10.610 1.791 -28.441 1.00 85.06 83 MET A C 1
ATOM 640 O O . MET A 1 83 ? 10.968 2.103 -29.573 1.00 85.06 83 MET A O 1
ATOM 644 N N . LEU A 1 84 ? 11.405 1.991 -27.383 1.00 81.00 84 LEU A N 1
ATOM 645 C CA . LEU A 1 84 ? 12.775 2.497 -27.529 1.00 81.00 84 LEU A CA 1
ATOM 646 C C . LEU A 1 84 ? 13.750 1.432 -28.064 1.00 81.00 84 LEU A C 1
ATOM 648 O O . LEU A 1 84 ? 14.717 1.779 -28.748 1.00 81.00 84 LEU A O 1
ATOM 652 N N . GLY A 1 85 ? 13.489 0.151 -27.788 1.00 78.69 85 GLY A N 1
ATOM 653 C CA . GLY A 1 85 ? 14.288 -0.989 -28.238 1.00 78.69 85 GLY A CA 1
ATOM 654 C C . GLY A 1 85 ? 14.282 -1.217 -29.753 1.00 78.69 85 GLY A C 1
ATOM 655 O O . GLY A 1 85 ? 15.261 -1.737 -30.283 1.00 78.69 85 GLY A O 1
ATOM 656 N N . GLU A 1 86 ? 13.237 -0.778 -30.459 1.00 76.06 86 GLU A N 1
ATOM 657 C CA . GLU A 1 86 ? 13.101 -0.908 -31.922 1.00 76.06 86 GLU A CA 1
ATOM 658 C C . GLU A 1 86 ? 14.026 0.034 -32.723 1.00 76.06 86 GLU A C 1
ATOM 660 O O . GLU A 1 86 ? 14.154 -0.095 -33.941 1.00 76.06 86 GLU A O 1
ATOM 665 N N . THR A 1 87 ? 14.718 0.965 -32.057 1.00 77.25 87 THR A N 1
ATOM 666 C CA . THR A 1 87 ? 15.635 1.908 -32.717 1.00 77.25 87 THR A CA 1
ATOM 667 C C . THR A 1 87 ? 16.976 1.232 -33.071 1.00 77.25 87 THR A C 1
ATOM 669 O O . THR A 1 87 ? 17.619 0.666 -32.179 1.00 77.25 87 THR A O 1
ATOM 672 N N . PRO A 1 88 ? 17.479 1.318 -34.322 1.00 70.75 88 PRO A N 1
ATOM 673 C CA . PRO A 1 88 ? 18.739 0.680 -34.717 1.00 70.75 88 PRO 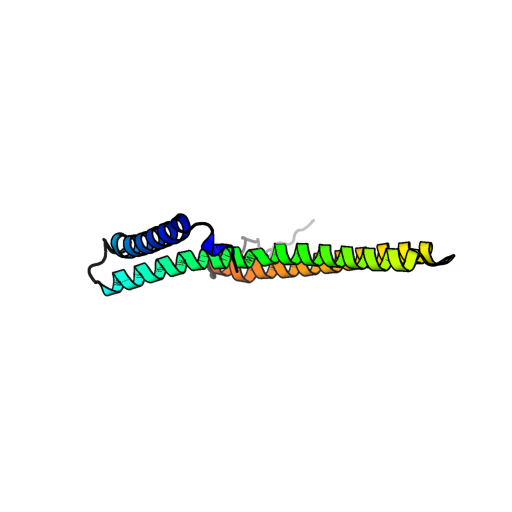A CA 1
ATOM 674 C C . PRO A 1 88 ? 19.963 1.156 -33.906 1.00 70.75 88 PRO A C 1
ATOM 676 O O . PRO A 1 88 ? 20.074 2.328 -33.548 1.00 70.75 88 PRO A O 1
ATOM 679 N N . PHE A 1 89 ? 20.908 0.238 -33.661 1.00 64.75 89 PHE A N 1
ATOM 680 C CA . PHE A 1 89 ? 22.207 0.397 -32.968 1.00 64.75 89 PHE A CA 1
ATOM 681 C C . PHE A 1 89 ? 22.196 0.766 -31.473 1.00 64.75 89 PHE A C 1
ATOM 683 O O . PHE A 1 89 ? 22.924 0.136 -30.709 1.00 64.75 89 PHE A O 1
ATOM 690 N N . ILE A 1 90 ? 21.399 1.742 -31.030 1.00 74.06 90 ILE A N 1
ATOM 691 C CA . ILE A 1 90 ? 21.365 2.182 -29.619 1.00 74.06 90 ILE A CA 1
ATOM 692 C C . ILE A 1 90 ? 20.203 1.554 -28.819 1.00 74.06 90 ILE A C 1
ATOM 694 O O . ILE A 1 90 ? 20.299 1.426 -27.595 1.00 74.06 90 ILE A O 1
ATOM 698 N N . GLY A 1 91 ? 19.130 1.121 -29.492 1.00 78.00 91 GLY A N 1
ATOM 699 C CA . GLY A 1 91 ? 17.888 0.639 -28.870 1.00 78.00 91 GLY A CA 1
ATOM 700 C C . GLY A 1 91 ? 18.055 -0.479 -27.829 1.00 78.00 91 GLY A C 1
ATOM 701 O O . GLY A 1 91 ? 17.523 -0.340 -26.725 1.00 78.00 91 GLY A O 1
ATOM 702 N N . PRO A 1 92 ? 18.835 -1.549 -28.087 1.00 80.94 92 PRO A N 1
ATOM 703 C CA . PRO A 1 92 ? 18.956 -2.671 -27.151 1.00 80.94 92 PRO A CA 1
ATOM 704 C C . PRO A 1 92 ? 19.597 -2.295 -25.810 1.00 80.94 92 PRO A C 1
ATOM 706 O O . PRO A 1 92 ? 19.180 -2.779 -24.760 1.00 80.94 92 PRO A O 1
ATOM 709 N N . VAL A 1 93 ? 20.593 -1.403 -25.825 1.00 84.56 93 VAL A N 1
ATOM 710 C CA . VAL A 1 93 ? 21.288 -0.955 -24.606 1.00 84.56 93 VAL A CA 1
ATOM 711 C C . VAL A 1 93 ? 20.369 -0.069 -23.766 1.00 84.56 93 VAL A C 1
ATOM 713 O O . VAL A 1 93 ? 20.264 -0.247 -22.552 1.00 84.56 93 VAL A O 1
ATOM 716 N N . LEU A 1 94 ? 19.652 0.850 -24.415 1.00 82.25 94 LEU A N 1
ATOM 717 C CA . LEU A 1 94 ? 18.712 1.751 -23.749 1.00 82.25 94 LEU A CA 1
ATOM 718 C C . LEU A 1 94 ? 17.505 1.001 -23.165 1.00 82.25 94 LEU A C 1
ATOM 720 O O . LEU A 1 94 ? 17.072 1.312 -22.055 1.00 82.25 94 LEU A O 1
ATOM 724 N N . MET A 1 95 ? 17.017 -0.033 -23.857 1.00 86.25 95 MET A N 1
ATOM 725 C CA . MET A 1 95 ? 15.947 -0.913 -23.379 1.00 86.25 95 MET A CA 1
ATOM 726 C C . MET A 1 95 ? 16.314 -1.593 -22.053 1.00 86.25 95 MET A C 1
ATOM 728 O O . MET A 1 95 ? 15.522 -1.571 -21.110 1.00 86.25 95 MET A O 1
ATOM 732 N N . VAL A 1 96 ? 17.517 -2.171 -21.958 1.00 87.50 96 VAL A N 1
ATOM 733 C CA . VAL A 1 96 ? 17.984 -2.860 -20.741 1.00 87.50 96 VAL A CA 1
ATOM 734 C C . VAL A 1 96 ? 18.094 -1.886 -19.569 1.00 87.50 96 VAL A C 1
ATOM 736 O O . VAL A 1 96 ? 17.638 -2.194 -18.469 1.00 87.50 96 VAL A O 1
ATOM 739 N N . ILE A 1 97 ? 18.635 -0.687 -19.802 1.00 89.81 97 ILE A N 1
ATOM 740 C CA . ILE A 1 97 ? 18.757 0.347 -18.766 1.00 89.81 97 ILE A CA 1
ATOM 741 C C . ILE A 1 97 ? 17.374 0.769 -18.255 1.00 89.81 97 ILE A C 1
ATOM 743 O O . ILE A 1 97 ? 17.157 0.808 -17.044 1.00 89.81 97 ILE A O 1
ATOM 747 N N . ILE A 1 98 ? 16.427 1.046 -19.155 1.00 89.62 98 ILE A N 1
ATOM 748 C CA . ILE A 1 98 ? 15.064 1.459 -18.790 1.00 89.62 98 ILE A CA 1
ATOM 749 C C . ILE A 1 98 ? 14.334 0.349 -18.035 1.00 89.62 98 ILE A C 1
ATOM 751 O O . ILE A 1 98 ? 13.657 0.637 -17.050 1.00 89.62 98 ILE A O 1
ATOM 755 N N . LEU A 1 99 ? 14.482 -0.912 -18.444 1.00 90.44 99 LEU A N 1
ATOM 756 C CA . LEU A 1 99 ? 13.873 -2.038 -17.736 1.00 90.44 99 LEU A CA 1
ATOM 757 C C . LEU A 1 99 ? 14.404 -2.162 -16.310 1.00 90.44 99 LEU A C 1
ATOM 759 O O . LEU A 1 99 ? 13.601 -2.284 -15.386 1.00 90.44 99 LEU A O 1
ATOM 763 N N . ILE A 1 100 ? 15.725 -2.086 -16.130 1.00 92.56 100 ILE A N 1
ATOM 764 C CA . ILE A 1 100 ? 16.369 -2.200 -14.816 1.00 92.56 100 ILE A CA 1
ATOM 765 C C . ILE A 1 100 ? 15.971 -1.023 -13.924 1.00 92.56 100 ILE A C 1
ATOM 767 O O . ILE A 1 100 ? 15.457 -1.230 -12.827 1.00 92.56 100 ILE A O 1
ATOM 771 N N . VAL A 1 101 ? 16.164 0.212 -14.393 1.00 92.81 101 VAL A N 1
ATOM 772 C CA . VAL A 1 101 ? 15.874 1.420 -13.604 1.00 92.81 101 VAL A CA 1
ATOM 773 C C . VAL A 1 101 ? 14.375 1.550 -13.340 1.00 92.81 101 VAL A C 1
ATOM 775 O O . VAL A 1 101 ? 13.967 1.839 -12.216 1.00 92.81 101 VAL A O 1
ATOM 778 N N . GLY A 1 102 ? 13.546 1.279 -14.347 1.00 91.69 102 GLY A N 1
ATOM 779 C CA . GLY A 1 102 ? 12.094 1.329 -14.245 1.00 91.69 102 GLY A CA 1
ATOM 780 C C . GLY A 1 102 ? 11.541 0.302 -13.259 1.00 91.69 102 GLY A C 1
ATOM 781 O O . GLY A 1 102 ? 10.770 0.669 -12.373 1.00 91.69 102 GLY A O 1
ATOM 782 N N . HIS A 1 103 ? 11.952 -0.967 -13.344 1.00 92.88 103 HIS A N 1
ATOM 783 C CA . HIS A 1 103 ? 11.488 -1.987 -12.396 1.00 92.88 103 HIS A CA 1
ATOM 784 C C . HIS A 1 103 ? 12.029 -1.752 -10.988 1.00 92.88 103 HIS A C 1
ATOM 786 O O . HIS A 1 103 ? 11.287 -1.923 -10.023 1.00 92.88 103 HIS A O 1
ATOM 792 N N . MET A 1 104 ? 13.278 -1.300 -10.853 1.00 94.25 104 MET A N 1
ATOM 793 C CA . MET A 1 104 ? 13.850 -0.944 -9.555 1.00 94.25 104 MET A CA 1
ATOM 794 C C . MET A 1 104 ? 13.064 0.194 -8.891 1.00 94.25 104 MET A C 1
ATOM 796 O O . MET A 1 104 ? 12.697 0.086 -7.720 1.00 94.25 104 MET A O 1
ATOM 800 N N . GLY A 1 105 ? 12.731 1.245 -9.647 1.00 91.88 105 GLY A N 1
ATOM 801 C CA . GLY A 1 105 ? 11.878 2.336 -9.177 1.00 91.88 105 GLY A CA 1
ATOM 802 C C . GLY A 1 105 ? 10.462 1.871 -8.830 1.00 91.88 105 GLY A C 1
ATOM 803 O O . GLY A 1 105 ? 9.940 2.227 -7.773 1.00 91.88 105 GLY A O 1
ATOM 804 N N . ASN A 1 106 ? 9.861 1.020 -9.668 1.00 93.69 106 ASN A N 1
ATOM 805 C CA . ASN A 1 106 ? 8.530 0.467 -9.421 1.00 93.69 106 ASN A CA 1
ATOM 806 C C . ASN A 1 106 ? 8.492 -0.345 -8.120 1.00 93.69 106 ASN A C 1
ATOM 808 O O . ASN A 1 106 ? 7.588 -0.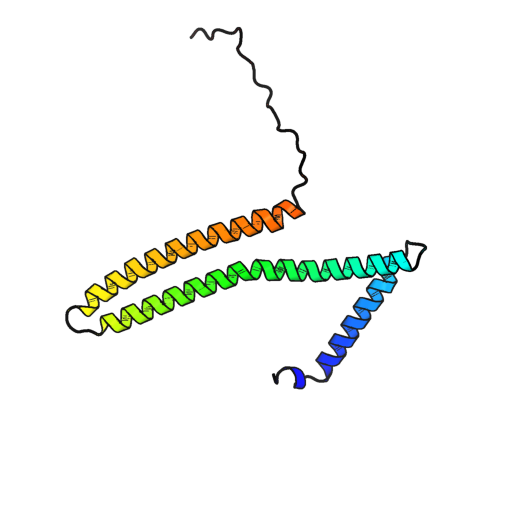156 -7.312 1.00 93.69 106 ASN A O 1
ATOM 812 N N . ILE A 1 107 ? 9.488 -1.198 -7.868 1.00 92.50 107 ILE A N 1
ATOM 813 C CA . ILE A 1 107 ? 9.579 -2.007 -6.642 1.00 92.50 107 ILE A CA 1
ATOM 814 C C . ILE A 1 107 ? 9.754 -1.117 -5.405 1.00 92.50 107 ILE A C 1
ATOM 816 O O . ILE A 1 107 ? 9.069 -1.330 -4.404 1.00 92.50 107 ILE A O 1
ATOM 820 N N . LEU A 1 108 ? 10.615 -0.098 -5.478 1.00 93.69 108 LEU A N 1
ATOM 821 C CA . LEU A 1 108 ? 10.831 0.866 -4.393 1.00 93.69 108 LEU A CA 1
ATOM 822 C C . LEU A 1 108 ? 9.532 1.572 -3.990 1.00 93.69 108 LEU A C 1
ATOM 824 O O . LEU A 1 108 ? 9.161 1.572 -2.815 1.00 93.69 108 LEU A O 1
ATOM 828 N N . ILE A 1 109 ? 8.819 2.128 -4.970 1.00 90.88 109 ILE A N 1
ATOM 829 C CA . ILE A 1 109 ? 7.561 2.844 -4.735 1.00 90.88 109 ILE A CA 1
ATOM 830 C C . ILE A 1 109 ? 6.483 1.876 -4.238 1.00 90.88 109 ILE A C 1
ATOM 832 O O . ILE A 1 109 ? 5.802 2.173 -3.261 1.00 90.88 109 ILE A O 1
ATOM 836 N N . SER A 1 110 ? 6.370 0.692 -4.846 1.00 90.44 110 SER A N 1
ATOM 837 C CA . SER A 1 110 ? 5.409 -0.343 -4.440 1.00 90.44 110 SER A CA 1
ATOM 838 C C . SER A 1 110 ? 5.601 -0.769 -2.986 1.00 90.44 110 SER A C 1
ATOM 840 O O . SER A 1 110 ? 4.628 -0.910 -2.246 1.00 90.44 110 SER A O 1
ATOM 842 N N . CYS A 1 111 ? 6.855 -0.946 -2.563 1.00 90.19 111 CYS A N 1
ATOM 843 C CA . CYS A 1 111 ? 7.201 -1.326 -1.199 1.00 90.19 111 CYS A CA 1
ATOM 844 C C . CYS A 1 111 ? 6.863 -0.206 -0.204 1.00 90.19 111 CYS A C 1
ATOM 846 O O . CYS A 1 111 ? 6.201 -0.454 0.805 1.00 90.19 111 CYS A O 1
ATOM 848 N N . LEU A 1 112 ? 7.236 1.039 -0.520 1.00 91.50 112 LEU A N 1
ATOM 849 C CA . LEU A 1 112 ? 6.961 2.198 0.330 1.00 91.50 112 LEU A CA 1
ATOM 850 C C . LEU A 1 112 ? 5.454 2.471 0.466 1.00 91.50 112 LEU A C 1
ATOM 852 O O . LEU A 1 112 ? 4.955 2.673 1.575 1.00 91.50 112 LEU A O 1
ATOM 856 N N . SER A 1 113 ? 4.710 2.433 -0.643 1.00 88.12 113 SER A N 1
ATOM 857 C CA . SER A 1 113 ? 3.252 2.584 -0.638 1.00 88.12 113 SER A CA 1
ATOM 858 C C . SER A 1 113 ? 2.572 1.440 0.106 1.00 88.12 113 SER A C 1
ATOM 860 O O . SER A 1 113 ? 1.645 1.688 0.876 1.00 88.12 113 SER A O 1
ATOM 862 N N . GLY A 1 114 ? 3.054 0.206 -0.072 1.00 87.94 114 GLY A N 1
ATOM 863 C CA . GLY A 1 114 ? 2.586 -0.960 0.670 1.00 87.94 114 GLY A CA 1
ATOM 864 C C . GLY A 1 114 ? 2.716 -0.732 2.168 1.00 87.94 114 GLY A C 1
ATOM 865 O O . GLY A 1 114 ? 1.709 -0.749 2.866 1.00 87.94 114 GLY A O 1
ATOM 866 N N . PHE A 1 115 ? 3.925 -0.403 2.627 1.00 88.81 115 PHE A N 1
ATOM 867 C CA . PHE A 1 115 ? 4.238 -0.145 4.032 1.00 88.81 115 PHE A CA 1
ATOM 868 C C . PHE A 1 115 ? 3.345 0.933 4.666 1.00 88.81 115 PHE A C 1
ATOM 870 O O . PHE A 1 115 ? 2.749 0.712 5.720 1.00 88.81 115 PHE A O 1
ATOM 877 N N . ILE A 1 116 ? 3.198 2.092 4.018 1.00 90.12 116 ILE A N 1
ATOM 878 C CA . ILE A 1 116 ? 2.384 3.197 4.551 1.00 90.12 116 ILE A CA 1
ATOM 879 C C . ILE A 1 116 ? 0.900 2.805 4.615 1.00 90.12 116 ILE A C 1
ATOM 881 O O . ILE A 1 116 ? 0.210 3.123 5.590 1.00 90.12 116 ILE A O 1
ATOM 885 N N . HIS A 1 117 ? 0.390 2.097 3.602 1.00 87.06 117 HIS A N 1
ATOM 886 C CA . HIS A 1 117 ? -1.005 1.667 3.579 1.00 87.06 117 HIS A CA 1
ATOM 887 C C . HIS A 1 117 ? -1.319 0.613 4.645 1.00 87.06 117 HIS A C 1
ATOM 889 O O . HIS A 1 117 ? -2.387 0.708 5.255 1.00 87.06 117 HIS A O 1
ATOM 895 N N . THR A 1 118 ? -0.412 -0.326 4.939 1.00 85.56 118 THR A N 1
ATOM 896 C CA . THR A 1 118 ? -0.577 -1.247 6.077 1.00 85.56 118 THR A CA 1
ATOM 897 C C . THR A 1 118 ? -0.531 -0.509 7.405 1.00 85.56 118 THR A C 1
ATOM 899 O O . THR A 1 118 ? -1.399 -0.742 8.241 1.00 85.56 118 THR A O 1
ATOM 902 N N . CYS A 1 119 ? 0.402 0.433 7.590 1.00 84.50 119 CYS A N 1
ATOM 903 C CA . CYS A 1 119 ? 0.458 1.260 8.799 1.00 84.50 119 CYS A CA 1
ATOM 904 C C . CYS A 1 119 ? -0.871 1.985 9.045 1.00 84.50 119 CYS A C 1
ATOM 906 O O . CYS A 1 119 ? -1.390 1.950 10.157 1.00 84.50 119 CYS A O 1
ATOM 908 N N . ARG A 1 120 ? -1.487 2.573 8.011 1.00 85.38 120 ARG A N 1
ATOM 909 C CA . ARG A 1 120 ? -2.810 3.209 8.137 1.00 85.38 120 ARG A CA 1
ATOM 910 C C . ARG A 1 120 ? -3.873 2.231 8.643 1.00 85.38 120 ARG A C 1
ATOM 912 O O . ARG A 1 120 ? -4.641 2.593 9.529 1.00 85.38 120 ARG A O 1
ATOM 919 N N . LEU A 1 121 ? -3.946 1.032 8.062 1.00 81.44 121 LEU A N 1
ATOM 920 C CA . LEU A 1 121 ? -4.917 0.009 8.472 1.00 81.44 121 LEU A CA 1
ATOM 921 C C . LEU A 1 121 ? -4.681 -0.399 9.939 1.00 81.44 121 LEU A C 1
ATOM 923 O O . LEU A 1 121 ? -5.621 -0.422 10.730 1.00 81.44 121 LEU A O 1
ATOM 927 N N . GLN A 1 122 ? -3.425 -0.606 10.339 1.00 82.31 122 GLN A N 1
ATOM 928 C CA . GLN A 1 122 ? 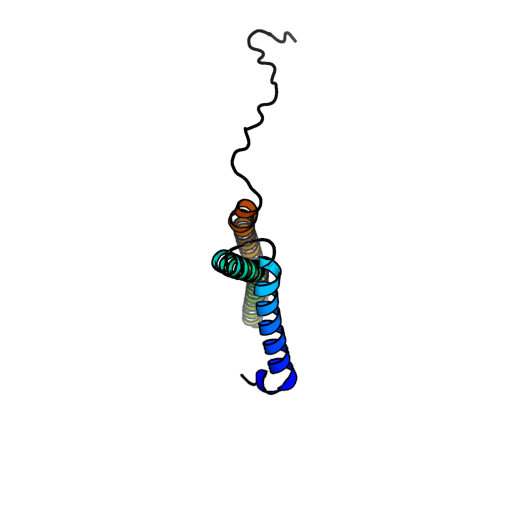-3.059 -0.919 11.722 1.00 82.31 122 GLN A CA 1
ATOM 929 C C . GLN A 1 122 ? -3.493 0.188 12.696 1.00 82.31 122 GLN A C 1
ATOM 931 O O . GLN A 1 122 ? -4.123 -0.084 13.718 1.00 82.31 122 GLN A O 1
ATOM 936 N N . PHE A 1 123 ? -3.187 1.447 12.367 1.00 73.06 123 PHE A N 1
ATOM 937 C CA . PHE A 1 123 ? -3.436 2.566 13.270 1.00 73.06 123 PHE A CA 1
ATOM 938 C C . PHE A 1 123 ? -4.906 2.962 13.378 1.00 73.06 123 PHE A C 1
ATOM 940 O O . PHE A 1 123 ? -5.375 3.275 14.469 1.00 73.06 123 PHE A O 1
ATOM 947 N N . VAL A 1 124 ? -5.635 2.946 12.265 1.00 74.19 124 VAL A N 1
ATOM 948 C CA . VAL A 1 124 ? -7.000 3.487 12.210 1.00 74.19 124 VAL A CA 1
ATOM 949 C C . VAL A 1 124 ? -8.059 2.399 12.362 1.00 74.19 124 VAL A C 1
ATOM 951 O O . VAL A 1 124 ? -9.115 2.651 12.929 1.00 74.19 124 VAL A O 1
ATOM 954 N N . GLU A 1 125 ? -7.812 1.185 11.878 1.00 74.69 125 GLU A N 1
ATOM 955 C CA . GLU A 1 125 ? -8.840 0.137 11.873 1.00 74.69 125 GLU A CA 1
ATOM 956 C C . GLU A 1 125 ? -8.607 -0.904 12.967 1.00 74.69 125 GLU A C 1
ATOM 958 O O . GLU A 1 125 ? -9.573 -1.356 13.582 1.00 74.69 125 GLU A O 1
ATOM 963 N N . PHE A 1 126 ? -7.349 -1.248 13.261 1.00 72.88 126 PHE A N 1
ATOM 964 C CA . PHE A 1 126 ? -7.030 -2.253 14.276 1.00 72.88 126 PHE A CA 1
ATOM 965 C C . PHE A 1 126 ? -6.943 -1.666 15.693 1.00 72.88 126 PHE A C 1
ATOM 967 O O . PHE A 1 126 ? -7.647 -2.140 16.586 1.00 72.88 126 PHE A O 1
ATOM 974 N N . PHE A 1 127 ? -6.151 -0.610 15.923 1.00 70.88 127 PHE A N 1
ATOM 975 C CA . PHE A 1 127 ? -6.015 -0.057 17.280 1.00 70.88 127 PHE A CA 1
ATOM 976 C C . PHE A 1 127 ? -7.319 0.543 17.818 1.00 70.88 127 PHE A C 1
ATOM 978 O O . PHE A 1 127 ? -7.632 0.335 18.980 1.00 70.88 127 PHE A O 1
ATOM 985 N N . ILE A 1 128 ? -8.152 1.188 16.998 1.00 71.00 128 ILE A N 1
ATOM 986 C CA . ILE A 1 128 ? -9.430 1.743 17.487 1.00 71.00 128 ILE A CA 1
ATOM 987 C C . ILE A 1 128 ? -10.419 0.646 17.934 1.00 71.00 128 ILE A C 1
ATOM 989 O O . ILE A 1 128 ? -11.242 0.889 18.812 1.00 71.00 128 ILE A O 1
ATOM 993 N N . LYS A 1 129 ? -10.350 -0.563 17.358 1.00 71.81 129 LYS A N 1
ATOM 994 C CA . LYS A 1 129 ? -11.278 -1.661 17.682 1.00 71.81 129 LYS A CA 1
ATOM 995 C C . LYS A 1 129 ? -10.803 -2.570 18.811 1.00 71.81 129 LYS A C 1
ATOM 997 O O . LYS A 1 129 ? -11.640 -3.115 19.521 1.00 71.81 129 LYS A O 1
ATOM 1002 N N . PHE A 1 130 ? -9.493 -2.770 18.948 1.00 68.69 130 PHE A N 1
ATOM 1003 C CA . PHE A 1 130 ? -8.935 -3.797 19.838 1.00 68.69 130 PHE A CA 1
ATOM 1004 C C . PHE A 1 130 ? -7.999 -3.253 20.919 1.00 68.69 130 PHE A C 1
ATOM 1006 O O . PHE A 1 130 ? -7.597 -4.010 21.800 1.00 68.69 130 PHE A O 1
ATOM 1013 N N . TYR A 1 131 ? -7.632 -1.970 20.867 1.00 70.62 131 TYR A N 1
ATOM 1014 C CA . TYR A 1 131 ? -6.774 -1.353 21.871 1.00 70.62 131 TYR A CA 1
ATOM 1015 C C . TYR A 1 131 ? -7.604 -0.492 22.826 1.00 70.62 131 TYR A C 1
ATOM 1017 O O . TYR A 1 131 ? -7.975 0.638 22.510 1.00 70.62 131 TYR A O 1
ATOM 1025 N N . GLU A 1 132 ? -7.868 -1.016 24.021 1.00 67.00 132 GLU A N 1
ATOM 1026 C CA . GLU A 1 132 ? -8.316 -0.200 25.149 1.00 67.00 132 GLU A CA 1
ATOM 1027 C C . GLU A 1 132 ? -7.095 0.505 25.757 1.00 67.00 132 GLU A C 1
ATOM 1029 O O . GLU A 1 132 ? -6.187 -0.124 26.304 1.00 67.00 132 GLU A O 1
ATOM 1034 N N . GLY A 1 133 ? -7.036 1.831 25.619 1.00 69.44 133 GLY A N 1
ATOM 1035 C CA . GLY A 1 133 ? -5.994 2.636 26.253 1.00 69.44 133 GLY A CA 1
ATOM 1036 C C . GLY A 1 133 ? -6.102 2.579 27.780 1.00 69.44 133 GLY A C 1
ATOM 1037 O O . GLY A 1 133 ? -7.203 2.611 28.322 1.00 69.44 133 GLY A O 1
ATOM 1038 N N . GLY A 1 134 ? -4.962 2.534 28.480 1.00 70.12 134 GLY A N 1
ATOM 1039 C CA . GLY A 1 134 ? -4.930 2.623 29.950 1.00 70.12 134 GLY A CA 1
ATOM 1040 C C . GLY A 1 134 ? -4.099 1.567 30.684 1.00 70.12 134 GLY A C 1
ATOM 1041 O O . GLY A 1 134 ? -4.112 1.545 31.912 1.00 70.12 134 GLY A O 1
ATOM 1042 N N . GLY A 1 135 ? -3.360 0.705 29.978 1.00 71.44 135 GLY A N 1
ATOM 1043 C CA . GLY A 1 135 ? -2.437 -0.237 30.619 1.00 71.44 135 GLY A CA 1
ATOM 1044 C C . GLY A 1 135 ? -1.301 0.476 31.362 1.00 71.44 135 GLY A C 1
ATOM 1045 O O . GLY A 1 135 ? -0.638 1.353 30.806 1.00 71.44 135 GLY A O 1
ATOM 1046 N N . THR A 1 136 ? -1.045 0.096 32.617 1.00 75.94 136 THR A N 1
ATOM 1047 C CA . THR A 1 136 ? 0.135 0.565 33.352 1.00 75.94 136 THR A CA 1
ATOM 1048 C C . THR A 1 136 ? 1.392 -0.043 32.733 1.00 75.94 136 THR A C 1
ATOM 1050 O O . THR A 1 136 ? 1.473 -1.251 32.512 1.00 75.94 136 THR A O 1
ATOM 1053 N N . SER A 1 137 ? 2.392 0.791 32.430 1.00 75.19 137 SER A N 1
ATOM 1054 C CA . SER A 1 137 ? 3.675 0.293 31.926 1.00 75.19 137 SER A CA 1
ATOM 1055 C C . SER A 1 137 ? 4.294 -0.625 32.976 1.00 75.19 137 SER A C 1
ATOM 1057 O O . SER A 1 137 ? 4.642 -0.172 34.068 1.00 75.19 137 SER A O 1
ATOM 1059 N N . PHE A 1 138 ? 4.441 -1.909 32.647 1.00 76.31 138 PHE A N 1
ATOM 1060 C CA . PHE A 1 138 ? 5.095 -2.871 33.524 1.00 76.31 138 PHE A CA 1
ATOM 1061 C C . PHE A 1 138 ? 6.547 -2.436 33.749 1.00 76.31 138 PHE A C 1
ATOM 1063 O O . PHE A 1 138 ? 7.352 -2.412 32.818 1.00 76.31 138 PHE A O 1
ATOM 1070 N N . LYS A 1 139 ? 6.877 -2.055 34.985 1.00 76.44 139 LYS A N 1
ATOM 1071 C CA . LYS A 1 139 ? 8.257 -1.839 35.418 1.00 76.44 139 LYS A CA 1
ATOM 1072 C C . LYS A 1 139 ? 8.741 -3.150 36.041 1.00 76.44 139 LYS A C 1
ATOM 1074 O O . LYS A 1 139 ? 8.273 -3.479 37.132 1.00 76.44 139 LYS A O 1
ATOM 1079 N N . PRO A 1 140 ? 9.613 -3.923 35.366 1.00 79.62 140 PRO A N 1
ATOM 1080 C CA . PRO A 1 140 ? 10.150 -5.142 35.951 1.00 79.62 140 PRO A CA 1
ATOM 1081 C C . PRO A 1 140 ? 10.900 -4.808 37.241 1.00 79.62 140 PRO A C 1
ATOM 1083 O O . PRO A 1 140 ? 11.507 -3.742 37.358 1.00 79.62 140 PRO A O 1
ATOM 1086 N N . PHE A 1 141 ? 10.867 -5.730 38.203 1.00 77.38 141 PHE A N 1
ATOM 1087 C CA . PHE A 1 141 ? 11.622 -5.611 39.445 1.00 77.38 141 PHE A CA 1
ATOM 1088 C C . PHE A 1 141 ? 13.123 -5.639 39.120 1.00 77.38 141 PHE A C 1
ATOM 1090 O O . PHE A 1 141 ? 13.699 -6.698 38.878 1.00 77.38 141 PHE A O 1
ATOM 1097 N N . GLN A 1 142 ? 13.741 -4.461 39.042 1.00 72.81 142 GLN A N 1
ATOM 1098 C CA . GLN A 1 142 ? 15.179 -4.308 38.847 1.00 72.81 142 GLN A CA 1
ATOM 1099 C C . GLN A 1 142 ? 15.846 -4.108 40.204 1.00 72.81 142 GLN A C 1
ATOM 1101 O O . GLN A 1 142 ? 15.373 -3.342 41.044 1.00 72.81 142 GLN A O 1
ATOM 1106 N N . ARG A 1 143 ? 16.968 -4.796 40.420 1.00 68.69 143 ARG A N 1
ATOM 1107 C CA . ARG A 1 143 ? 17.814 -4.569 41.589 1.00 68.69 143 ARG A CA 1
ATOM 1108 C C . ARG A 1 143 ? 18.532 -3.235 41.382 1.00 68.69 143 ARG A C 1
ATOM 1110 O O . ARG A 1 143 ? 19.494 -3.175 40.624 1.00 68.69 143 ARG A O 1
ATOM 1117 N N . GLU A 1 144 ? 18.066 -2.167 42.028 1.00 67.44 144 GLU A N 1
ATOM 1118 C CA . GLU A 1 144 ? 18.820 -0.911 42.081 1.00 67.44 144 GLU A CA 1
ATOM 1119 C C . GLU A 1 144 ? 20.111 -1.154 42.873 1.00 67.44 144 GLU A C 1
ATOM 1121 O O . GLU A 1 144 ? 20.122 -1.186 44.104 1.00 67.44 144 GLU A O 1
ATOM 1126 N N . GLY A 1 145 ? 21.219 -1.365 42.160 1.00 61.78 145 GLY A N 1
ATOM 1127 C CA . GLY A 1 145 ? 22.559 -1.562 42.716 1.00 61.78 145 GLY A CA 1
ATOM 1128 C C . GLY A 1 145 ? 23.157 -0.286 43.309 1.00 61.78 145 GLY A C 1
ATOM 1129 O O . GLY A 1 145 ? 24.329 -0.008 43.099 1.00 61.78 145 GLY A O 1
ATOM 1130 N N . LYS A 1 146 ? 22.371 0.512 44.042 1.00 61.84 146 LYS A N 1
ATOM 1131 C CA . LYS A 1 146 ? 22.812 1.800 44.597 1.00 61.84 146 LYS A CA 1
ATOM 1132 C C . LYS A 1 146 ? 23.911 1.647 45.663 1.00 61.84 146 LYS A C 1
ATOM 1134 O O . LYS A 1 146 ? 24.599 2.616 45.959 1.00 61.84 146 LYS A O 1
ATOM 1139 N N . TYR A 1 147 ? 24.098 0.437 46.207 1.00 61.31 147 TYR A N 1
ATOM 1140 C CA . TYR A 1 147 ? 25.070 0.142 47.271 1.00 61.31 147 TYR A CA 1
ATOM 1141 C C . TYR A 1 147 ? 25.839 -1.178 47.083 1.00 61.31 147 TYR A C 1
ATOM 1143 O O . TYR A 1 147 ? 26.348 -1.733 48.053 1.00 61.31 147 TYR A O 1
ATOM 1151 N N . THR A 1 148 ? 25.923 -1.726 45.868 1.00 59.91 148 THR A N 1
ATOM 1152 C CA . THR A 1 148 ? 26.694 -2.958 45.625 1.00 59.91 148 THR A CA 1
ATOM 1153 C C . THR A 1 148 ? 27.796 -2.671 44.617 1.00 59.91 148 THR A C 1
ATOM 1155 O O . THR A 1 148 ? 27.540 -2.623 43.419 1.00 59.91 148 THR A O 1
ATOM 1158 N N . ASN A 1 149 ? 29.020 -2.478 45.114 1.00 64.75 149 ASN A N 1
ATOM 1159 C CA . ASN A 1 149 ? 30.208 -2.578 44.274 1.00 64.75 149 ASN A CA 1
ATOM 1160 C C . ASN A 1 149 ? 30.381 -4.046 43.896 1.00 64.75 149 ASN A C 1
ATOM 1162 O O . ASN A 1 149 ? 30.562 -4.900 44.766 1.00 64.75 149 ASN A O 1
ATOM 1166 N N . ILE A 1 150 ? 30.282 -4.326 42.602 1.00 68.06 150 ILE A N 1
ATOM 1167 C CA . ILE A 1 150 ? 30.688 -5.604 42.036 1.00 68.06 150 ILE A CA 1
ATOM 1168 C C . ILE A 1 150 ? 32.211 -5.535 41.997 1.00 68.06 150 ILE A C 1
ATOM 1170 O O . ILE A 1 150 ? 32.779 -4.797 41.197 1.00 68.06 150 ILE A O 1
ATOM 1174 N N . ILE A 1 151 ? 32.847 -6.202 42.950 1.00 64.50 151 ILE A N 1
ATOM 1175 C CA . ILE A 1 151 ? 34.290 -6.403 42.935 1.00 64.50 151 ILE A CA 1
ATOM 1176 C C . ILE A 1 151 ? 34.493 -7.653 42.076 1.00 64.50 151 ILE A C 1
ATOM 1178 O O . ILE A 1 151 ? 33.974 -8.712 42.436 1.00 64.50 151 ILE A O 1
ATOM 1182 N N . GLU A 1 152 ? 35.114 -7.471 40.909 1.00 49.38 152 GLU A N 1
ATOM 1183 C CA . GLU A 1 152 ? 35.609 -8.553 40.040 1.00 49.38 152 GLU A CA 1
ATOM 1184 C C . GLU A 1 152 ? 36.635 -9.434 40.762 1.00 49.38 152 GLU A C 1
ATOM 1186 O O . GLU A 1 152 ? 37.459 -8.880 41.531 1.00 49.38 152 GLU A O 1
#

pLDDT: mean 76.82, std 12.24, range [46.59, 94.56]

Radius of gyration: 29.62 Å; chains: 1; bounding box: 77×17×82 Å

Foldseek 3Di:
DCVVPPCPPVVVVVVVVVVVVLVVQLVPVCPPDDDSVVSVVSSVVVVVVVVVVVVLVVLVVVLVVLVVVLVVQLVVLLVVLVVQLPDPPCNVVSSVVSNVVSVVVSVVVSVVVNVVSVVCCCPPPVCVVPPDPDDDDDDPDDDPVPPDDPDD